Protein AF-A0A087L729-F1 (afdb_monomer)

Foldseek 3Di:
DFDAAQPLQQWTKDKDQQDCDPPDPDPDHPHQWGIKIWTAHPVRHTFKIKTWGQADCQVVVVVVVVVAWAWDDWDADPQGWTWTWTDDDQKIWIWTDGGNGGIIMIMIGGNVSVVSQCVPDDPVQVVDPVSVVVSVCCSRRPHD

pLDDT: mean 84.53, std 13.04, range [44.81, 96.69]

Sequence (144 aa):
MNIGFNNLLKGNIYQENPNTHKDVRKDIVFEELENVLVLFDQSKNLLALQLQFKGNTFGILGSGLAKKYSTIKSKETLIGSKYLEMYNEGVSIYLIKPSIFSDTFLLYIRSEDKKKILKHAPSDLLEDGGRFLDFIAEKVFSPQ

Secondary structure (DSSP, 8-state):
-EEEEETTTTEEEEEE---SSS----SS--TTEEEEEEEEETT--EEEEEEEESS--HHHHHHHHTTTSEEEEEEE-TTS-EEEEEEETTEEEEEEESSTTSPEEEEEEEHHHHHHHHTTS-TTGGG-HHHHHHHHHHHHHS--

Nearest PDB structures (foldseek):
  3v7b-assembly2_B  TM=6.169E-01  e=6.129E-02  Corynebacterium diphtheriae
  3v7b-assembly1_A  TM=6.343E-01  e=9.534E-02  Corynebacterium diphtheriae
  4fuw-assembly1_B  TM=3.106E-01  e=9.700E-01  Saccharomyces cerevisiae S288C
  2fjt-assembly1_B  TM=2.242E-01  e=1.781E+00  Yersinia pestis KIM10+

Solvent-accessible surface area (backbone atoms only — not comparable to full-atom values): 7961 Å² total; per-residue (Å²): 85,81,73,41,38,21,72,90,75,52,21,45,29,31,42,46,68,44,66,96,62,95,81,67,101,49,105,69,81,54,76,67,32,61,39,35,39,40,28,24,33,86,85,67,47,82,45,35,40,38,40,33,34,69,39,85,47,56,70,63,51,50,61,59,47,57,76,75,26,49,79,76,46,75,49,74,48,97,74,47,24,37,40,39,34,28,38,46,96,62,33,38,37,38,40,38,23,82,30,72,89,35,46,19,38,38,39,41,32,33,43,72,59,50,51,61,59,53,76,73,51,64,88,76,35,81,80,40,69,66,62,40,46,55,50,48,51,46,70,60,70,42,62,102

Mean predicted aligned error: 6.39 Å

Radius of gyration: 15.19 Å; Cα contacts (8 Å, |Δi|>4): 280; chains: 1; bounding box: 41×31×38 Å

Structure (mmCIF, N/CA/C/O backbone):
data_AF-A0A087L729-F1
#
_entry.id   AF-A0A087L729-F1
#
loop_
_atom_site.group_PDB
_atom_site.id
_atom_site.type_symbol
_atom_site.label_atom_id
_atom_site.label_alt_id
_atom_site.label_comp_id
_atom_site.label_asym_id
_atom_site.label_entity_id
_atom_site.label_seq_id
_atom_site.pdbx_PDB_ins_code
_atom_site.Cartn_x
_atom_site.Cartn_y
_atom_site.Cartn_z
_atom_site.occupancy
_atom_site.B_iso_or_equiv
_atom_site.auth_seq_id
_atom_site.auth_comp_id
_atom_site.auth_asym_id
_atom_site.auth_atom_id
_atom_site.pdbx_PDB_model_num
ATOM 1 N N . MET A 1 1 ? -16.100 -4.432 -6.609 1.00 86.94 1 MET A N 1
ATOM 2 C CA . MET A 1 1 ? -16.658 -5.665 -5.984 1.00 86.94 1 MET A CA 1
ATOM 3 C C . MET A 1 1 ? -16.135 -5.806 -4.558 1.00 86.94 1 MET A C 1
ATOM 5 O O . MET A 1 1 ? -14.946 -5.610 -4.368 1.00 86.94 1 MET A O 1
ATOM 9 N N . ASN A 1 2 ? -16.972 -6.116 -3.556 1.00 92.19 2 ASN A N 1
ATOM 10 C CA . ASN A 1 2 ? -16.464 -6.477 -2.218 1.00 92.19 2 ASN A CA 1
ATOM 11 C C . ASN A 1 2 ? -15.803 -7.861 -2.304 1.00 92.19 2 ASN A C 1
ATOM 13 O O . ASN A 1 2 ? -16.425 -8.789 -2.818 1.00 92.19 2 ASN A O 1
ATOM 17 N N . ILE A 1 3 ? -14.560 -7.972 -1.840 1.00 94.31 3 ILE A N 1
ATOM 18 C CA . ILE A 1 3 ? -13.761 -9.201 -1.911 1.00 94.31 3 ILE A CA 1
ATOM 19 C C . ILE A 1 3 ? -13.405 -9.780 -0.537 1.00 94.31 3 ILE A C 1
ATOM 21 O O . ILE A 1 3 ? -12.772 -10.829 -0.472 1.00 94.31 3 ILE A O 1
ATOM 25 N N . GLY A 1 4 ? -13.803 -9.132 0.561 1.00 95.25 4 GLY A N 1
ATOM 26 C CA . GLY A 1 4 ? -13.581 -9.662 1.902 1.00 95.25 4 GLY A CA 1
ATOM 27 C C . GLY A 1 4 ? -13.566 -8.614 3.006 1.00 95.25 4 GLY A C 1
ATOM 28 O O . GLY A 1 4 ? -13.869 -7.437 2.806 1.00 95.25 4 GLY A O 1
ATOM 29 N N . PHE A 1 5 ? -13.185 -9.063 4.198 1.00 95.44 5 PHE A N 1
ATOM 30 C CA . PHE A 1 5 ? -13.074 -8.235 5.391 1.00 95.44 5 PHE A CA 1
ATOM 31 C C . PHE A 1 5 ? -11.687 -8.397 6.016 1.00 95.44 5 PHE A C 1
ATOM 33 O O . PHE A 1 5 ? -11.163 -9.503 6.129 1.00 95.44 5 PHE A O 1
ATOM 40 N N . ASN A 1 6 ? -11.090 -7.282 6.427 1.00 95.12 6 ASN A N 1
ATOM 41 C CA . ASN A 1 6 ? -9.844 -7.248 7.171 1.00 95.12 6 ASN A CA 1
ATOM 42 C C . ASN A 1 6 ? -10.150 -7.230 8.674 1.00 95.12 6 ASN A C 1
ATOM 44 O O . ASN A 1 6 ? -10.576 -6.207 9.220 1.00 95.12 6 ASN A O 1
ATOM 48 N N . ASN A 1 7 ? -9.904 -8.347 9.359 1.00 92.81 7 ASN A N 1
ATOM 49 C CA . ASN A 1 7 ? -10.195 -8.486 10.787 1.00 92.81 7 ASN A CA 1
ATOM 50 C C . ASN A 1 7 ? -9.330 -7.604 11.693 1.00 92.81 7 ASN A C 1
ATOM 52 O O . ASN A 1 7 ? -9.796 -7.206 12.766 1.00 92.81 7 ASN A O 1
ATOM 56 N N . LEU A 1 8 ? -8.101 -7.298 11.278 1.00 92.19 8 LEU A N 1
ATOM 57 C CA . LEU A 1 8 ? -7.155 -6.489 12.044 1.00 92.19 8 LEU A CA 1
ATOM 58 C C . LEU A 1 8 ? -7.508 -4.998 11.992 1.00 92.19 8 LEU A C 1
ATOM 60 O O . LEU A 1 8 ? -7.472 -4.308 13.011 1.00 92.19 8 LEU A O 1
ATOM 64 N N . LEU A 1 9 ? -7.875 -4.509 10.810 1.00 93.56 9 LEU A N 1
ATOM 65 C CA . LEU A 1 9 ? -8.226 -3.109 10.570 1.00 93.56 9 LEU A CA 1
ATOM 66 C C . LEU A 1 9 ? -9.732 -2.839 10.667 1.00 93.56 9 LEU A C 1
ATOM 68 O O . LEU A 1 9 ? -10.144 -1.684 10.618 1.00 93.56 9 LEU A O 1
ATOM 72 N N . LYS A 1 10 ? -10.539 -3.891 10.857 1.00 94.62 10 LYS A N 1
ATOM 73 C CA . LYS A 1 10 ? -12.004 -3.844 10.968 1.00 94.62 10 LYS A CA 1
ATOM 74 C C . LYS A 1 10 ? -12.645 -3.134 9.772 1.00 94.62 10 LYS A C 1
ATOM 76 O O . LYS A 1 10 ? -13.451 -2.221 9.941 1.00 94.62 10 LYS A O 1
ATOM 81 N N . GLY A 1 11 ? -12.277 -3.555 8.563 1.00 95.12 11 GLY A N 1
ATOM 82 C CA . GLY A 1 11 ? -12.697 -2.888 7.332 1.00 95.12 11 GLY A CA 1
ATOM 83 C C . GLY A 1 11 ? -13.061 -3.832 6.194 1.00 95.12 11 GLY A C 1
ATOM 84 O O . GLY A 1 11 ? -12.564 -4.949 6.118 1.00 95.12 11 GLY A O 1
ATOM 85 N N . ASN A 1 12 ? -13.926 -3.367 5.297 1.00 96.69 12 ASN A N 1
ATOM 86 C CA . ASN A 1 12 ? -14.297 -4.083 4.080 1.00 96.69 12 ASN A CA 1
ATOM 87 C C . ASN A 1 12 ? -13.291 -3.790 2.967 1.00 96.69 12 ASN A C 1
ATOM 89 O O . ASN A 1 12 ? -12.925 -2.630 2.752 1.00 96.69 12 ASN A O 1
ATOM 93 N N . ILE A 1 13 ? -12.894 -4.837 2.250 1.00 96.19 13 ILE A N 1
ATOM 94 C CA . ILE A 1 13 ? -11.970 -4.775 1.124 1.00 96.19 13 ILE A CA 1
ATOM 95 C C . ILE A 1 13 ? -12.779 -4.819 -0.170 1.00 96.19 13 ILE A C 1
ATOM 97 O O . ILE A 1 13 ? -13.620 -5.695 -0.374 1.00 96.19 13 ILE A O 1
ATOM 101 N N . TYR A 1 14 ? -12.497 -3.886 -1.068 1.00 93.62 14 TY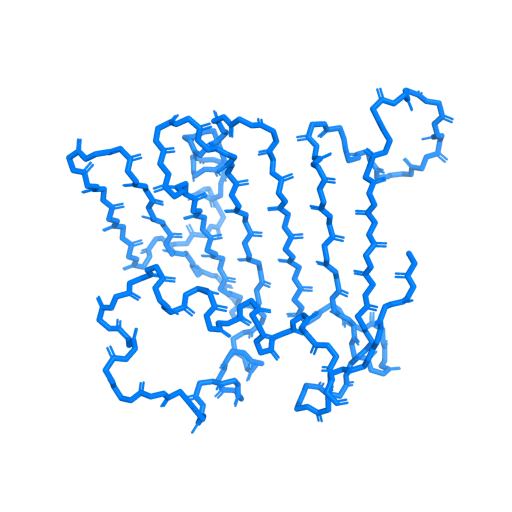R A N 1
ATOM 102 C CA . TYR A 1 14 ? -13.102 -3.804 -2.386 1.00 93.62 14 TYR A CA 1
ATOM 103 C C . TYR A 1 14 ? -12.026 -3.878 -3.455 1.00 93.62 14 TYR A C 1
ATOM 105 O O . TYR A 1 14 ? -10.962 -3.284 -3.304 1.00 93.62 14 TYR A O 1
ATOM 113 N N . GLN A 1 15 ? -12.336 -4.568 -4.544 1.00 91.94 15 GLN A N 1
ATOM 114 C CA . GLN A 1 15 ? -11.528 -4.603 -5.748 1.00 91.94 15 GLN A CA 1
ATOM 115 C C . GLN A 1 15 ? -12.313 -4.028 -6.918 1.00 91.94 15 GLN A C 1
ATOM 117 O O . GLN A 1 15 ? -13.440 -4.450 -7.186 1.00 91.94 15 GLN A O 1
ATOM 122 N N . GLU A 1 16 ? -11.701 -3.097 -7.630 1.00 86.62 16 GLU A N 1
ATOM 123 C CA . GLU A 1 16 ? -12.180 -2.600 -8.910 1.00 86.62 16 GLU A CA 1
ATOM 124 C C . GLU A 1 16 ? -11.121 -2.915 -9.967 1.00 86.62 16 GLU A C 1
ATOM 126 O O . GLU A 1 16 ? -9.938 -2.653 -9.763 1.00 86.62 16 GLU A O 1
ATOM 131 N N . ASN A 1 17 ? -11.557 -3.473 -11.095 1.00 79.56 17 ASN A N 1
ATOM 132 C CA . ASN A 1 17 ? -10.725 -3.659 -12.279 1.00 79.56 17 ASN A CA 1
ATOM 133 C C . ASN A 1 17 ? -11.148 -2.578 -13.275 1.00 79.56 17 ASN A C 1
ATOM 135 O O . ASN A 1 17 ? -12.228 -2.696 -13.867 1.00 79.56 17 ASN A O 1
ATOM 139 N N . PRO A 1 18 ? -10.385 -1.484 -13.412 1.00 70.62 18 PRO A N 1
ATOM 140 C CA . PRO A 1 18 ? -10.776 -0.380 -14.269 1.00 70.62 18 PRO A CA 1
ATOM 141 C C . PRO A 1 18 ? -10.862 -0.848 -15.720 1.00 70.62 18 PRO A C 1
ATOM 143 O O . PRO A 1 18 ? -9.879 -1.286 -16.316 1.00 70.62 18 PRO A O 1
ATOM 146 N N . ASN A 1 19 ? -12.063 -0.792 -16.296 1.00 57.09 19 ASN A N 1
ATOM 147 C CA . ASN A 1 19 ? -12.241 -1.111 -17.706 1.00 57.09 19 ASN A CA 1
ATOM 148 C C . ASN A 1 19 ? -11.494 -0.077 -18.552 1.00 57.09 19 ASN A C 1
ATOM 150 O O . ASN A 1 19 ? -11.673 1.126 -18.389 1.00 57.09 19 ASN A O 1
ATOM 154 N N . THR A 1 20 ? -10.728 -0.552 -19.532 1.00 54.78 20 THR A N 1
ATOM 155 C CA . THR A 1 20 ? -10.004 0.266 -20.522 1.00 54.78 20 THR A CA 1
ATOM 156 C C . THR A 1 20 ? -10.924 1.003 -21.504 1.00 54.78 20 THR A C 1
ATOM 158 O O . THR A 1 20 ? -10.451 1.579 -22.481 1.00 54.78 20 THR A O 1
ATOM 161 N N . HIS A 1 21 ? -12.242 0.932 -21.312 1.00 48.19 21 HIS A N 1
ATOM 162 C CA . HIS A 1 21 ? -13.239 1.409 -22.260 1.00 48.19 21 HIS A CA 1
ATOM 163 C C . HIS A 1 21 ? -1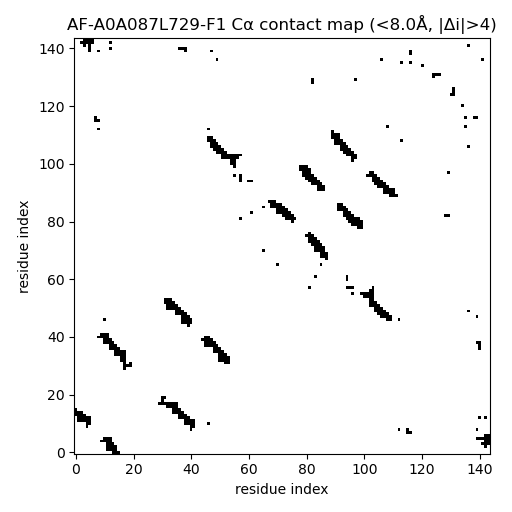3.947 2.637 -21.684 1.00 48.19 21 HIS A C 1
ATOM 165 O O . HIS A 1 21 ? -14.623 2.562 -20.660 1.00 48.19 21 HIS A O 1
ATOM 171 N N . LYS A 1 22 ? -13.744 3.752 -22.394 1.00 47.59 22 LYS A N 1
ATOM 172 C CA . LYS A 1 22 ? -14.119 5.162 -22.172 1.00 47.59 22 LYS A CA 1
ATOM 173 C C . LYS A 1 22 ? -15.590 5.482 -21.845 1.00 47.59 22 LYS A C 1
ATOM 175 O O . LYS A 1 22 ? -15.977 6.639 -21.953 1.00 47.59 22 LYS A O 1
ATOM 180 N N . ASP A 1 23 ? -16.420 4.518 -21.463 1.00 44.81 23 ASP A N 1
ATOM 181 C CA . ASP A 1 23 ? -17.875 4.708 -21.442 1.00 44.81 23 ASP A CA 1
ATOM 182 C C . ASP A 1 23 ? -18.516 4.433 -20.084 1.00 44.81 23 ASP A C 1
ATOM 184 O O . ASP A 1 23 ? -19.516 3.731 -19.946 1.00 44.81 23 ASP A O 1
ATOM 188 N N . VAL A 1 24 ? -17.927 5.006 -19.037 1.00 48.34 24 VAL A N 1
ATOM 189 C CA . VAL A 1 24 ? -18.600 5.088 -17.746 1.00 48.34 24 VAL A CA 1
ATOM 190 C C . VAL A 1 24 ? -18.474 6.516 -17.245 1.00 48.34 24 VAL A C 1
ATOM 192 O O . VAL A 1 24 ? -17.428 6.913 -16.739 1.00 48.34 24 VAL A O 1
ATOM 195 N N . ARG A 1 25 ? -19.555 7.297 -17.374 1.00 45.56 25 ARG A N 1
ATOM 196 C CA . ARG A 1 25 ? -19.739 8.515 -16.573 1.00 45.56 25 ARG A CA 1
ATOM 197 C C . ARG A 1 25 ? -19.714 8.110 -15.103 1.00 45.56 25 ARG A C 1
ATOM 199 O O . ARG A 1 25 ? -20.726 7.707 -14.537 1.00 45.56 25 ARG A O 1
ATOM 206 N N . LYS A 1 26 ? -18.535 8.166 -14.512 1.00 47.78 26 LYS A N 1
ATOM 207 C CA . LYS A 1 26 ? -18.297 8.135 -13.079 1.00 47.78 26 LYS A CA 1
ATOM 208 C C . LYS A 1 26 ? -17.359 9.293 -12.823 1.00 47.78 26 LYS A C 1
ATOM 210 O O . LYS A 1 26 ? -16.401 9.482 -13.564 1.00 47.78 26 LYS A O 1
ATOM 215 N N . ASP A 1 27 ? -17.626 10.044 -11.770 1.00 46.91 27 ASP A N 1
ATOM 216 C CA . ASP A 1 27 ? -16.879 11.249 -11.393 1.00 46.91 27 ASP A CA 1
ATOM 217 C C . ASP A 1 27 ? -15.394 10.967 -11.057 1.00 46.91 27 ASP A C 1
ATOM 219 O O . ASP A 1 27 ? -14.642 11.866 -10.693 1.00 46.91 27 ASP A O 1
ATOM 223 N N . ILE A 1 28 ? -14.962 9.706 -11.186 1.00 48.34 28 ILE A N 1
ATOM 224 C CA . ILE A 1 28 ? -13.608 9.211 -10.985 1.00 48.34 28 ILE A CA 1
ATOM 225 C C . ILE A 1 28 ? -13.255 8.293 -12.164 1.00 48.34 28 ILE A C 1
ATOM 227 O O . ILE A 1 28 ? -13.809 7.201 -12.310 1.00 48.34 28 ILE A O 1
ATOM 231 N N . VAL A 1 29 ? -12.324 8.752 -13.000 1.00 54.12 29 VAL A N 1
ATOM 232 C CA . VAL A 1 29 ? -11.793 8.022 -14.154 1.00 54.12 29 VAL A CA 1
ATOM 233 C C . VAL A 1 29 ? -10.500 7.327 -13.732 1.00 54.12 29 VAL A C 1
ATOM 235 O O . VAL A 1 29 ? -9.507 7.980 -13.424 1.00 54.12 29 VAL A O 1
ATOM 238 N N . PHE A 1 30 ? -10.516 5.996 -13.703 1.00 60.09 30 PHE A N 1
ATOM 239 C CA . PHE A 1 30 ? -9.354 5.153 -13.405 1.00 60.09 30 PHE A CA 1
ATOM 240 C C . PHE A 1 30 ? -8.688 4.668 -14.706 1.00 60.09 30 PHE A C 1
ATOM 242 O O . PHE A 1 30 ? -8.470 3.474 -14.902 1.00 60.09 30 PHE A O 1
ATOM 249 N N . GLU A 1 31 ? -8.428 5.584 -15.638 1.00 61.53 31 GLU A N 1
ATOM 250 C CA . GLU A 1 31 ? -7.691 5.263 -16.866 1.00 61.53 31 GLU A CA 1
ATOM 251 C C . GLU A 1 31 ? -6.257 4.813 -16.523 1.00 61.53 31 GLU A C 1
ATOM 253 O O . GLU A 1 31 ? -5.671 5.263 -15.541 1.00 61.53 31 GLU A O 1
ATOM 258 N N . GLU A 1 32 ? -5.709 3.884 -17.313 1.00 69.62 32 GLU A N 1
ATOM 259 C CA . GLU A 1 32 ? -4.342 3.336 -17.166 1.00 69.62 32 GLU A CA 1
ATOM 260 C C . GLU A 1 32 ? -4.057 2.513 -15.895 1.00 69.62 32 GLU A C 1
ATOM 262 O O . GLU A 1 32 ? -2.909 2.146 -15.630 1.00 69.62 32 GLU A O 1
ATOM 267 N N . LEU A 1 33 ? -5.091 2.147 -15.140 1.00 83.50 33 LEU A N 1
ATOM 268 C CA . LEU A 1 33 ? -4.981 1.253 -13.990 1.00 83.50 33 LEU A CA 1
ATOM 269 C C . LEU A 1 33 ? -5.384 -0.184 -14.361 1.00 83.50 33 LEU A C 1
ATOM 271 O O . LEU A 1 33 ? -6.348 -0.402 -15.092 1.00 83.50 33 LEU A O 1
ATOM 275 N N . GLU A 1 34 ? -4.645 -1.173 -13.860 1.00 85.31 34 GLU A N 1
ATOM 276 C CA . GLU A 1 34 ? -4.977 -2.601 -14.006 1.00 85.31 34 GLU A CA 1
ATOM 277 C C . GLU A 1 34 ? -5.876 -3.096 -12.882 1.00 85.31 34 GLU A C 1
ATOM 279 O O . GLU A 1 34 ? -6.800 -3.875 -13.104 1.00 85.31 34 GLU A O 1
ATOM 284 N N . ASN A 1 35 ? -5.588 -2.638 -11.667 1.00 87.50 35 ASN A N 1
ATOM 285 C CA . ASN A 1 35 ? -6.210 -3.132 -10.456 1.00 87.50 35 ASN A CA 1
ATOM 286 C C . ASN A 1 35 ? -6.235 -2.031 -9.396 1.00 87.50 35 ASN A C 1
ATOM 288 O O . ASN A 1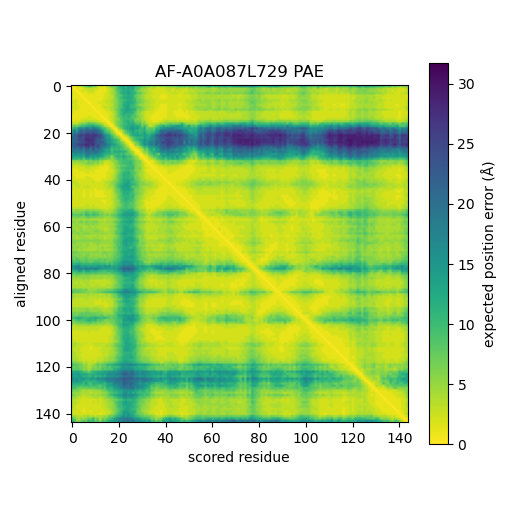 35 ? -5.261 -1.292 -9.213 1.00 87.50 35 ASN A O 1
ATOM 292 N N . VAL A 1 36 ? -7.353 -1.942 -8.688 1.00 90.50 36 VAL A N 1
ATOM 293 C CA . VAL A 1 36 ? -7.570 -1.002 -7.593 1.00 90.50 36 VAL A CA 1
ATOM 294 C C . VAL A 1 36 ? -8.117 -1.777 -6.408 1.00 90.50 36 VAL A C 1
ATOM 296 O O . VAL A 1 36 ? -9.186 -2.376 -6.496 1.00 90.50 36 VAL A O 1
ATOM 299 N N . LEU A 1 37 ? -7.405 -1.739 -5.285 1.00 93.69 37 LEU A N 1
ATOM 300 C CA . LEU A 1 37 ? -7.856 -2.319 -4.022 1.00 93.69 37 LEU A CA 1
ATOM 301 C C . LEU A 1 37 ? -8.101 -1.207 -3.014 1.00 93.69 37 LEU A C 1
ATOM 303 O O . LEU A 1 37 ? -7.251 -0.344 -2.817 1.00 93.69 37 LEU A O 1
ATOM 307 N N . VAL A 1 38 ? -9.254 -1.230 -2.357 1.00 95.12 38 VAL A N 1
ATOM 308 C CA . VAL A 1 38 ? -9.665 -0.188 -1.414 1.00 95.12 38 VAL A CA 1
ATOM 309 C C . VAL A 1 38 ? -10.132 -0.827 -0.119 1.00 95.12 38 VAL A C 1
ATOM 311 O O . VAL A 1 38 ? -10.940 -1.751 -0.138 1.00 95.12 38 VAL A O 1
ATOM 314 N N . LEU A 1 39 ? -9.648 -0.319 1.011 1.00 96.31 39 LEU A N 1
ATOM 315 C CA . LEU A 1 39 ? -10.075 -0.734 2.341 1.00 96.31 39 LEU A CA 1
ATOM 316 C C . LEU A 1 39 ? -10.799 0.428 3.023 1.00 96.31 39 LEU A C 1
ATOM 318 O O . LEU A 1 39 ? -10.204 1.486 3.247 1.00 96.31 39 LEU A O 1
ATOM 322 N N . PHE A 1 40 ? -12.055 0.205 3.404 1.00 96.38 40 PHE A N 1
ATOM 323 C CA . PHE A 1 40 ? -12.849 1.146 4.196 1.00 96.38 40 PHE A CA 1
ATOM 324 C C . PHE A 1 40 ? -13.164 0.569 5.572 1.00 96.38 40 PHE A C 1
ATOM 326 O O . PHE A 1 40 ? -13.483 -0.615 5.672 1.00 96.38 40 PHE A O 1
ATOM 333 N N . ASP A 1 41 ? -13.144 1.392 6.619 1.00 94.62 41 ASP A N 1
ATOM 334 C CA . ASP A 1 41 ? -13.660 0.979 7.927 1.00 94.62 41 ASP A CA 1
ATOM 335 C C . ASP A 1 41 ? -15.191 0.803 7.911 1.00 94.62 41 ASP A C 1
ATOM 337 O O . ASP A 1 41 ? -15.884 1.063 6.922 1.00 94.62 41 ASP A O 1
ATOM 341 N N . GLN A 1 42 ? -15.743 0.366 9.042 1.00 91.44 42 GLN A N 1
ATOM 342 C CA . GLN A 1 42 ? -17.191 0.222 9.231 1.00 91.44 42 GLN A CA 1
ATOM 343 C C . GLN A 1 42 ? -17.966 1.547 9.101 1.00 91.44 42 GLN A C 1
ATOM 345 O O . GLN A 1 42 ? -19.156 1.527 8.795 1.00 91.44 42 GLN A O 1
ATOM 350 N N . SER A 1 43 ? -17.296 2.687 9.289 1.00 94.31 43 SER A N 1
ATOM 351 C CA . SER A 1 43 ? -17.860 4.034 9.128 1.00 94.31 43 SER A CA 1
ATOM 352 C C . SER A 1 43 ? -17.671 4.595 7.711 1.00 94.31 43 SER A C 1
ATOM 354 O O . SER A 1 43 ? -18.026 5.743 7.459 1.00 94.31 43 SER A O 1
ATOM 356 N N . LYS A 1 44 ? -17.164 3.782 6.771 1.00 91.94 44 LYS A N 1
ATOM 357 C CA . LYS A 1 44 ? -16.864 4.136 5.374 1.00 91.94 44 LYS A CA 1
ATOM 358 C C . LYS A 1 44 ? -15.717 5.140 5.194 1.00 91.94 44 LYS A C 1
ATOM 360 O O . LYS A 1 44 ? -15.604 5.743 4.128 1.00 91.94 44 LYS A O 1
ATOM 365 N N . ASN A 1 45 ? -14.834 5.296 6.178 1.00 94.31 45 ASN A N 1
ATOM 366 C CA . ASN A 1 45 ? -13.614 6.085 6.008 1.00 94.31 45 ASN A CA 1
ATOM 367 C C . ASN A 1 45 ? -12.537 5.267 5.296 1.00 94.31 45 ASN A C 1
ATOM 369 O O . ASN A 1 45 ? -12.358 4.080 5.577 1.00 94.31 45 ASN A O 1
ATOM 373 N N . LEU A 1 46 ? -11.793 5.909 4.391 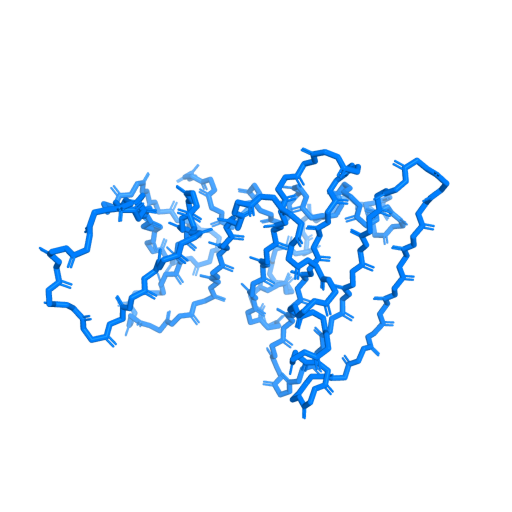1.00 94.81 46 LEU A N 1
ATOM 374 C CA . LEU A 1 46 ? -10.693 5.272 3.669 1.00 94.81 46 LEU A CA 1
ATOM 375 C C . LEU A 1 46 ? -9.526 4.972 4.619 1.00 94.81 46 LEU A C 1
ATOM 377 O O . LEU A 1 46 ? -8.948 5.887 5.209 1.00 94.81 46 LEU A O 1
ATOM 381 N N . LEU A 1 47 ? -9.149 3.699 4.713 1.00 96.06 47 LEU A N 1
ATOM 382 C CA . LEU A 1 47 ? -8.022 3.230 5.522 1.00 96.06 47 LEU A CA 1
ATOM 383 C C . LEU A 1 47 ? -6.761 3.040 4.682 1.00 96.06 47 LEU A C 1
ATOM 385 O O . LEU A 1 47 ? -5.673 3.488 5.057 1.00 96.06 47 LEU A O 1
ATOM 389 N N . ALA A 1 48 ? -6.923 2.368 3.544 1.00 96.50 48 ALA A N 1
ATOM 390 C CA . ALA A 1 48 ? -5.843 2.044 2.631 1.00 96.50 48 ALA A CA 1
ATOM 391 C C . ALA A 1 48 ? -6.345 1.945 1.187 1.00 96.50 48 ALA A C 1
ATOM 393 O O . ALA A 1 48 ? -7.504 1.606 0.941 1.00 96.50 48 ALA A O 1
ATOM 394 N N . LEU A 1 49 ? -5.455 2.228 0.241 1.00 95.19 49 LEU A N 1
ATOM 395 C CA . LEU A 1 49 ? -5.707 2.145 -1.195 1.00 95.19 49 LEU A CA 1
ATOM 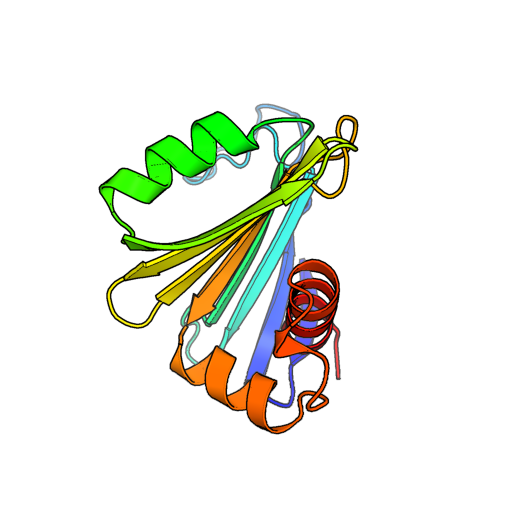396 C C . LEU A 1 49 ? -4.453 1.611 -1.881 1.00 95.19 49 LEU A C 1
ATOM 398 O O . LEU A 1 49 ? -3.371 2.144 -1.654 1.00 95.19 49 LEU A O 1
ATOM 402 N N . GLN A 1 50 ? -4.601 0.612 -2.741 1.00 93.62 50 GLN A N 1
ATOM 403 C CA . GLN A 1 50 ? -3.554 0.179 -3.656 1.00 93.62 50 GLN A CA 1
ATOM 404 C C . GLN A 1 50 ? -4.000 0.406 -5.095 1.00 93.62 50 GLN A C 1
ATOM 406 O O . GLN A 1 50 ? -5.101 0.018 -5.481 1.00 93.62 50 GLN A O 1
ATOM 411 N N . LEU A 1 51 ? -3.123 1.017 -5.882 1.00 92.38 51 LEU A N 1
ATOM 412 C CA . LEU A 1 51 ? -3.290 1.256 -7.308 1.0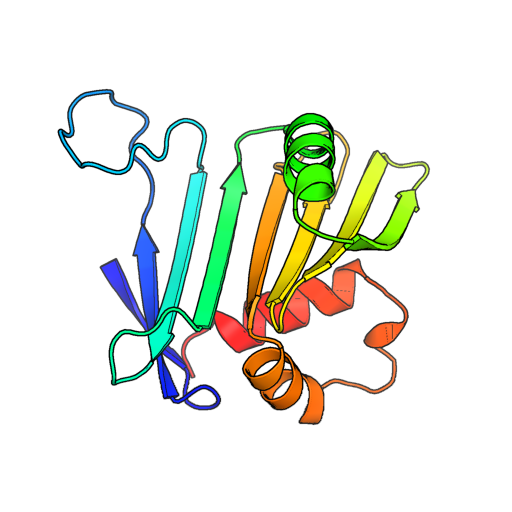0 92.38 51 LEU A CA 1
ATOM 413 C C . LEU A 1 51 ? -2.172 0.541 -8.064 1.00 92.38 51 LEU A C 1
ATOM 415 O O . LEU A 1 51 ? -1.001 0.705 -7.718 1.00 92.38 51 LEU A O 1
ATOM 419 N N . GLN A 1 52 ? -2.527 -0.210 -9.101 1.00 91.50 52 GLN A N 1
ATOM 420 C CA . GLN A 1 52 ? -1.587 -0.787 -10.059 1.00 91.50 52 GLN A CA 1
ATOM 421 C C . GLN A 1 52 ? -1.726 -0.058 -11.393 1.00 91.50 52 GLN A C 1
ATOM 423 O O . GLN A 1 52 ? -2.772 -0.140 -12.033 1.00 91.50 52 GLN A O 1
ATOM 428 N N . PHE A 1 53 ? -0.681 0.653 -11.802 1.00 88.69 53 PHE A N 1
ATOM 429 C CA . PHE A 1 53 ? -0.615 1.400 -13.055 1.00 88.69 53 PHE A CA 1
ATOM 430 C C . PHE A 1 53 ? 0.076 0.573 -14.132 1.00 88.69 53 PHE A C 1
ATOM 432 O O . PHE A 1 53 ? 1.151 0.025 -13.881 1.00 88.69 53 PHE A O 1
ATOM 439 N N . LYS A 1 54 ? -0.493 0.571 -15.341 1.00 85.50 54 LYS A N 1
ATOM 440 C CA . LYS A 1 54 ? 0.102 -0.088 -16.507 1.00 85.50 54 LYS A CA 1
ATOM 441 C C . LYS A 1 54 ? 1.458 0.524 -16.840 1.00 85.50 54 LYS A C 1
ATOM 443 O O . LYS A 1 54 ? 1.562 1.707 -17.162 1.00 85.50 54 LYS A O 1
ATOM 448 N N . GLY A 1 55 ? 2.500 -0.297 -16.809 1.00 84.25 55 GLY A N 1
ATOM 449 C CA . GLY A 1 55 ? 3.853 0.096 -17.178 1.00 84.25 55 GLY A CA 1
ATOM 450 C C . GLY A 1 55 ? 4.523 1.081 -16.210 1.00 84.25 55 GLY A C 1
ATOM 451 O O . GLY A 1 55 ? 4.346 1.056 -14.990 1.00 84.25 55 GLY A O 1
ATOM 452 N N . ASN A 1 56 ? 5.393 1.933 -16.760 1.00 85.00 56 ASN A N 1
ATOM 453 C CA . ASN A 1 56 ? 6.315 2.750 -15.974 1.00 85.00 56 ASN A CA 1
ATOM 454 C C . ASN A 1 56 ? 5.818 4.184 -15.753 1.00 85.00 56 ASN A C 1
ATOM 456 O O . ASN A 1 56 ? 6.209 5.098 -16.480 1.00 85.00 56 ASN A O 1
ATOM 460 N N . THR A 1 57 ? 5.048 4.395 -14.691 1.00 87.69 57 THR A N 1
ATOM 461 C CA . THR A 1 57 ? 4.570 5.723 -14.269 1.00 87.69 57 THR A CA 1
ATOM 462 C C . THR A 1 57 ? 5.304 6.262 -13.036 1.00 87.69 57 THR A C 1
ATOM 464 O O . THR A 1 57 ? 5.036 7.380 -12.595 1.00 87.69 57 THR A O 1
ATOM 467 N N . PHE A 1 58 ? 6.286 5.521 -12.504 1.00 89.81 58 PHE A N 1
ATOM 468 C CA . PHE A 1 58 ? 6.985 5.832 -11.251 1.00 89.81 58 PHE A CA 1
ATOM 469 C C . PHE A 1 58 ? 7.538 7.264 -11.183 1.00 89.81 58 PHE A C 1
ATOM 471 O O . PHE A 1 58 ? 7.323 7.965 -10.201 1.00 89.81 58 PHE A O 1
ATOM 478 N N . GLY A 1 59 ? 8.245 7.729 -12.217 1.00 86.69 59 GLY A N 1
ATOM 479 C CA . GLY A 1 59 ? 8.839 9.075 -12.206 1.00 86.69 59 GLY A CA 1
ATOM 480 C C . GLY A 1 59 ? 7.787 10.192 -12.176 1.00 86.69 59 GLY A C 1
ATOM 481 O O . GLY A 1 59 ? 7.907 11.158 -11.419 1.00 86.69 59 GLY A O 1
ATOM 482 N N . ILE A 1 60 ? 6.721 10.028 -12.963 1.00 88.25 60 ILE A N 1
ATOM 483 C CA . ILE A 1 60 ? 5.613 10.987 -13.045 1.00 88.25 60 ILE A CA 1
ATOM 484 C C . ILE A 1 60 ? 4.859 11.026 -11.711 1.00 88.25 60 ILE A C 1
ATOM 486 O O . ILE A 1 60 ? 4.682 12.099 -11.137 1.00 88.25 60 ILE A O 1
ATOM 490 N N . LEU A 1 61 ? 4.488 9.864 -11.165 1.00 90.12 61 LEU A N 1
ATOM 491 C CA . LEU A 1 61 ? 3.809 9.775 -9.871 1.00 90.12 61 LEU A CA 1
ATOM 492 C C . LEU A 1 61 ? 4.680 10.309 -8.732 1.00 90.12 61 LEU A C 1
ATOM 494 O O . LEU A 1 61 ? 4.204 11.104 -7.926 1.00 90.12 61 LEU A O 1
ATOM 498 N N . GLY A 1 62 ? 5.959 9.931 -8.688 1.00 89.25 62 GLY A N 1
ATOM 499 C CA . GLY A 1 62 ? 6.892 10.376 -7.654 1.00 89.25 62 GLY A CA 1
ATOM 500 C C . GLY A 1 62 ? 7.034 11.898 -7.623 1.00 89.25 62 GLY A C 1
ATOM 501 O O . GLY A 1 62 ? 6.885 12.509 -6.568 1.00 89.25 62 GLY A O 1
ATOM 502 N N . SER A 1 63 ? 7.237 12.529 -8.784 1.00 89.75 63 SER A N 1
ATOM 503 C CA . SER A 1 63 ? 7.328 13.995 -8.885 1.00 89.75 63 SER A CA 1
ATOM 504 C C . SER A 1 63 ? 6.019 14.711 -8.532 1.00 89.75 63 SER A C 1
ATOM 506 O O . SER A 1 63 ? 6.045 15.761 -7.889 1.00 89.75 63 SER A O 1
ATOM 508 N N . GLY A 1 64 ? 4.867 14.147 -8.909 1.00 89.69 64 GLY A N 1
ATOM 509 C CA . GLY A 1 64 ? 3.557 14.680 -8.540 1.00 89.69 64 GLY A CA 1
ATOM 510 C C . GLY A 1 64 ? 3.305 14.612 -7.033 1.00 89.69 64 GLY A C 1
ATOM 511 O O . GLY A 1 64 ? 2.909 15.606 -6.425 1.00 89.69 64 GLY A O 1
ATOM 512 N N . LEU A 1 65 ? 3.588 13.461 -6.420 1.00 91.38 65 LEU A N 1
ATOM 513 C CA . LEU A 1 65 ? 3.405 13.226 -4.988 1.00 91.38 65 LEU A CA 1
ATOM 514 C C . LEU A 1 65 ? 4.365 14.063 -4.142 1.00 91.38 65 LEU A C 1
ATOM 516 O O . LEU A 1 65 ? 3.942 14.601 -3.122 1.00 91.38 65 LEU A O 1
ATOM 520 N N . ALA A 1 66 ? 5.603 14.273 -4.594 1.00 90.81 66 ALA A N 1
ATOM 521 C CA . ALA A 1 66 ? 6.586 15.105 -3.898 1.00 90.81 66 ALA A CA 1
ATOM 522 C C . ALA A 1 66 ? 6.139 16.569 -3.697 1.00 90.81 66 ALA A C 1
ATOM 524 O O . ALA A 1 66 ? 6.686 17.267 -2.849 1.00 90.81 66 ALA A O 1
ATOM 525 N N . LYS A 1 67 ? 5.119 17.045 -4.429 1.00 91.19 67 LYS A N 1
ATOM 526 C CA . LYS A 1 67 ? 4.517 18.374 -4.208 1.00 91.19 67 LYS A CA 1
ATOM 527 C C . LYS A 1 67 ? 3.700 18.461 -2.917 1.00 91.19 67 LYS A C 1
ATOM 529 O O . LYS A 1 67 ? 3.509 19.555 -2.398 1.00 91.19 67 LYS A O 1
ATOM 534 N N . LYS A 1 68 ? 3.167 17.332 -2.440 1.00 91.94 68 LYS A N 1
ATOM 535 C CA . LYS A 1 68 ? 2.273 17.256 -1.272 1.00 91.94 68 LYS A CA 1
ATOM 536 C C . LYS A 1 68 ? 2.840 16.395 -0.146 1.00 91.94 68 LYS A C 1
ATOM 538 O O . LYS A 1 68 ? 2.437 16.576 0.998 1.00 91.94 68 LYS A O 1
ATOM 543 N N . TYR A 1 69 ? 3.730 15.458 -0.447 1.00 93.50 69 TYR A N 1
ATOM 544 C CA . TYR A 1 69 ? 4.267 14.509 0.516 1.00 93.50 69 TYR A CA 1
ATOM 545 C C . TYR A 1 69 ? 5.783 14.633 0.629 1.00 93.50 69 TYR A C 1
ATOM 547 O O . TYR A 1 69 ? 6.493 14.722 -0.371 1.00 93.50 69 TYR A O 1
ATOM 555 N N . SER A 1 70 ? 6.279 14.587 1.862 1.00 94.44 70 SER A N 1
ATOM 556 C CA . SER A 1 70 ? 7.709 14.601 2.154 1.00 94.44 70 SER A CA 1
ATOM 557 C C . SER A 1 70 ? 8.295 13.214 1.927 1.00 94.44 70 SER A C 1
ATOM 559 O O . SER A 1 70 ? 7.750 12.224 2.411 1.00 94.44 70 SER A O 1
ATOM 561 N N . THR A 1 71 ? 9.417 13.129 1.214 1.00 92.81 71 THR A N 1
ATOM 562 C CA . THR A 1 71 ? 10.128 11.858 1.016 1.00 92.81 71 THR A CA 1
ATOM 563 C C . THR A 1 71 ? 10.801 11.414 2.311 1.00 92.81 71 THR A C 1
ATOM 565 O O . THR A 1 71 ? 11.529 12.185 2.929 1.00 92.81 71 THR A O 1
ATOM 568 N N . ILE A 1 72 ? 10.570 10.161 2.699 1.00 90.50 72 ILE A N 1
ATOM 569 C CA . ILE A 1 72 ? 11.145 9.526 3.890 1.00 90.50 72 ILE A CA 1
ATOM 570 C C . ILE A 1 72 ? 12.281 8.581 3.506 1.00 90.50 72 ILE A C 1
ATOM 572 O O . ILE A 1 72 ? 13.334 8.580 4.139 1.00 90.50 72 ILE A O 1
ATOM 576 N N . LYS A 1 73 ? 12.080 7.775 2.461 1.00 88.25 73 LYS A N 1
ATOM 577 C CA . LYS A 1 73 ? 13.057 6.786 2.000 1.00 88.25 73 LYS A CA 1
ATOM 578 C C . LYS A 1 73 ? 12.952 6.636 0.490 1.00 88.25 73 LYS A C 1
ATOM 580 O O . LYS A 1 73 ? 11.856 6.625 -0.058 1.00 88.25 73 LYS A O 1
ATOM 585 N N . SER A 1 74 ? 14.089 6.498 -0.178 1.00 89.12 74 SER A N 1
ATOM 586 C CA . SER A 1 74 ? 14.166 6.224 -1.612 1.00 89.12 74 SER A CA 1
ATOM 587 C C . SER A 1 74 ? 15.231 5.163 -1.857 1.00 89.12 74 SER A C 1
ATOM 589 O O . SER A 1 74 ? 16.271 5.165 -1.196 1.00 89.12 74 SER A O 1
ATOM 591 N N . LYS A 1 75 ? 14.959 4.226 -2.765 1.00 86.38 75 LYS A N 1
ATOM 592 C CA . LYS A 1 75 ? 15.903 3.178 -3.165 1.00 86.38 75 LYS A CA 1
ATOM 593 C C . LYS A 1 75 ? 15.728 2.880 -4.648 1.00 86.38 75 LYS A C 1
ATOM 595 O O . LYS A 1 75 ? 14.612 2.697 -5.123 1.00 86.38 75 LYS A O 1
ATOM 600 N N . GLU A 1 76 ? 16.844 2.769 -5.352 1.00 86.06 76 GLU A N 1
ATOM 601 C CA . GLU A 1 76 ? 16.905 2.307 -6.736 1.00 86.06 76 GLU A CA 1
ATOM 602 C C . GLU A 1 76 ? 17.997 1.242 -6.840 1.00 86.06 76 GLU A C 1
ATOM 604 O O . GLU A 1 76 ? 19.084 1.411 -6.286 1.00 86.06 76 GLU A O 1
ATOM 609 N N . THR A 1 77 ? 17.695 0.113 -7.481 1.00 80.00 77 THR A N 1
ATOM 610 C CA . THR A 1 77 ? 18.671 -0.962 -7.705 1.00 80.00 77 THR A CA 1
ATOM 611 C C . THR A 1 77 ? 19.206 -0.930 -9.133 1.00 80.00 77 THR A C 1
ATOM 613 O O . THR A 1 77 ? 18.568 -0.403 -10.043 1.00 80.00 77 THR A O 1
ATOM 616 N N . LEU A 1 78 ? 20.361 -1.568 -9.345 1.00 67.62 78 LEU A N 1
ATOM 617 C CA . LEU A 1 78 ? 20.986 -1.724 -10.667 1.00 67.62 78 LEU A CA 1
ATOM 618 C C . LEU A 1 78 ? 20.089 -2.438 -11.691 1.00 67.62 78 LEU A C 1
ATOM 620 O O . LEU A 1 78 ? 20.178 -2.152 -12.879 1.00 67.62 78 LEU A O 1
ATOM 624 N N . ILE A 1 79 ? 19.202 -3.331 -11.243 1.00 73.19 79 ILE A N 1
ATOM 625 C CA . ILE A 1 79 ? 18.252 -4.060 -12.102 1.00 73.19 79 ILE A CA 1
ATOM 626 C C . ILE A 1 79 ? 16.944 -3.281 -12.348 1.00 73.19 79 ILE A C 1
ATOM 628 O O . ILE A 1 79 ? 15.971 -3.821 -12.875 1.00 73.19 79 ILE A O 1
ATOM 632 N N . GLY A 1 80 ? 16.917 -1.995 -11.980 1.00 76.19 80 GLY A N 1
ATOM 633 C CA . GLY A 1 80 ? 15.838 -1.068 -12.310 1.00 76.19 80 GLY A CA 1
ATOM 634 C C . GLY A 1 80 ? 14.628 -1.128 -11.380 1.00 76.19 80 GLY A C 1
ATOM 635 O O . GLY A 1 80 ? 13.600 -0.530 -11.707 1.00 76.19 80 GLY A O 1
ATOM 636 N N . SER A 1 81 ? 14.726 -1.818 -10.237 1.00 83.25 81 SER A N 1
ATOM 637 C CA . SER A 1 81 ? 13.679 -1.757 -9.218 1.00 83.25 81 SER A CA 1
ATOM 638 C C . SER A 1 81 ? 13.737 -0.410 -8.496 1.00 83.25 81 SER A C 1
ATOM 640 O O . SER A 1 81 ? 14.817 0.032 -8.094 1.00 83.25 81 SER A O 1
ATOM 642 N N . LYS A 1 82 ? 12.589 0.237 -8.297 1.00 89.25 82 LYS A N 1
ATOM 643 C CA . LYS A 1 82 ? 12.490 1.544 -7.637 1.00 89.25 82 LYS A CA 1
ATOM 644 C C . LYS A 1 82 ? 11.508 1.502 -6.480 1.00 89.25 82 LYS A C 1
ATOM 646 O O . LYS A 1 82 ? 10.470 0.848 -6.553 1.00 89.25 82 LYS A O 1
ATOM 651 N N . TYR A 1 83 ? 11.841 2.232 -5.429 1.00 88.69 83 TYR A N 1
ATOM 652 C CA . TYR A 1 83 ? 11.041 2.377 -4.225 1.00 88.69 83 TYR A CA 1
ATOM 653 C C . TYR A 1 83 ? 11.111 3.814 -3.730 1.00 88.69 83 TYR A C 1
ATOM 655 O O . TYR A 1 83 ? 12.193 4.400 -3.659 1.00 88.69 83 TYR A O 1
ATOM 663 N N . LEU A 1 84 ? 9.961 4.352 -3.346 1.00 91.31 84 LEU A N 1
ATOM 664 C CA . LEU A 1 84 ? 9.835 5.661 -2.732 1.00 91.31 84 LEU A CA 1
ATOM 665 C C . LEU A 1 84 ? 8.773 5.601 -1.633 1.00 91.31 84 LEU A C 1
ATOM 667 O O . LEU A 1 84 ? 7.624 5.253 -1.886 1.00 91.31 84 LEU A O 1
ATOM 671 N N . GLU A 1 85 ? 9.157 5.969 -0.418 1.00 91.94 85 GLU A N 1
ATOM 672 C CA . GLU A 1 85 ? 8.265 6.156 0.722 1.00 91.94 85 GLU A CA 1
ATOM 673 C C . GLU A 1 85 ? 8.126 7.637 1.014 1.00 91.94 85 GLU A C 1
ATOM 675 O O . GLU A 1 85 ? 9.119 8.362 1.122 1.00 91.94 85 GLU A O 1
ATOM 680 N N . MET A 1 86 ? 6.887 8.075 1.174 1.00 94.44 86 MET A N 1
ATOM 681 C CA . MET A 1 86 ? 6.544 9.456 1.447 1.00 94.44 86 MET A CA 1
ATOM 682 C C . MET A 1 86 ? 5.522 9.547 2.574 1.00 94.44 86 MET A C 1
ATOM 684 O O . MET A 1 86 ? 4.757 8.617 2.835 1.00 94.44 86 MET A O 1
ATOM 688 N N . TYR A 1 87 ? 5.498 10.696 3.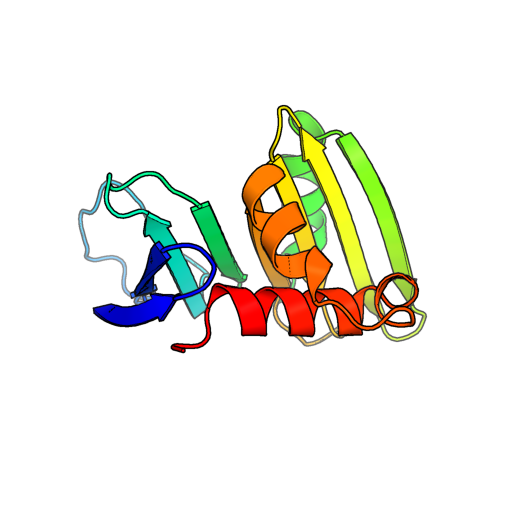237 1.00 94.50 87 TYR A N 1
ATOM 689 C CA . TYR A 1 87 ? 4.618 10.957 4.362 1.00 94.50 87 TYR A CA 1
ATOM 690 C C . TYR A 1 87 ? 4.088 12.388 4.338 1.00 94.50 87 TYR A C 1
ATOM 692 O O . TYR A 1 87 ? 4.814 13.329 4.016 1.00 94.50 87 TYR A O 1
ATOM 700 N N . ASN A 1 88 ? 2.823 12.548 4.719 1.00 93.25 88 ASN A N 1
ATOM 701 C CA . ASN A 1 88 ? 2.241 13.832 5.093 1.00 93.25 88 ASN A CA 1
ATOM 702 C C . ASN A 1 88 ? 1.048 13.601 6.029 1.00 93.25 88 ASN A C 1
ATOM 704 O O . ASN A 1 88 ? 0.289 12.667 5.794 1.00 93.25 88 ASN A O 1
ATOM 708 N N . GLU A 1 89 ? 0.888 14.434 7.061 1.00 90.38 89 GLU A N 1
ATOM 709 C CA . GLU A 1 89 ? -0.326 14.526 7.897 1.00 90.38 89 GLU A CA 1
ATOM 710 C C . GLU A 1 89 ? -0.978 13.175 8.257 1.00 90.38 89 GLU A C 1
ATOM 712 O O . GLU A 1 89 ? -2.161 12.933 8.035 1.00 90.38 89 GLU A O 1
ATOM 717 N N . GLY A 1 90 ? -0.196 12.248 8.813 1.00 93.44 90 GLY A N 1
ATOM 718 C CA . GLY A 1 90 ? -0.728 10.961 9.259 1.00 93.44 90 GLY A CA 1
ATOM 719 C C . GLY A 1 90 ? -0.996 9.960 8.134 1.00 93.44 90 GLY A C 1
ATOM 720 O O . GLY A 1 90 ? -1.565 8.907 8.400 1.00 93.44 90 GLY A O 1
ATOM 721 N N . VAL A 1 91 ? -0.519 10.192 6.914 1.00 94.38 91 VAL A N 1
ATOM 722 C CA . VAL A 1 91 ? -0.620 9.271 5.773 1.00 94.38 91 VAL A CA 1
ATOM 723 C C . VAL A 1 91 ? 0.767 8.845 5.310 1.00 94.38 91 VAL A C 1
ATOM 725 O O . VAL A 1 91 ? 1.659 9.676 5.167 1.00 94.38 91 VAL A O 1
ATOM 728 N N . SER A 1 92 ? 0.944 7.551 5.038 1.00 94.19 92 SER A N 1
ATOM 729 C CA . SER A 1 92 ? 2.111 7.018 4.329 1.00 94.19 92 SER A CA 1
ATOM 730 C C . SER A 1 92 ? 1.729 6.627 2.903 1.00 94.19 92 SER A C 1
ATOM 732 O O . SER A 1 92 ? 0.724 5.946 2.696 1.00 94.19 92 SER A O 1
ATOM 734 N N . ILE A 1 93 ? 2.543 7.057 1.939 1.00 94.56 93 ILE A N 1
ATOM 735 C CA . ILE A 1 93 ? 2.458 6.661 0.534 1.00 94.56 93 ILE A CA 1
ATOM 736 C C . ILE A 1 93 ? 3.712 5.875 0.178 1.00 94.56 93 ILE A C 1
ATOM 738 O O . ILE A 1 93 ? 4.825 6.318 0.455 1.00 94.56 93 ILE A O 1
ATOM 742 N N . TYR A 1 94 ? 3.529 4.748 -0.488 1.00 92.12 94 TYR A N 1
ATOM 743 C CA . TYR A 1 94 ? 4.594 3.929 -1.034 1.00 92.12 94 TYR A CA 1
ATOM 744 C C . TYR A 1 94 ? 4.414 3.846 -2.538 1.00 92.12 94 TYR A C 1
ATOM 746 O O . TYR A 1 94 ? 3.330 3.519 -3.010 1.00 92.12 94 TYR A O 1
ATOM 754 N N . LEU A 1 95 ? 5.464 4.146 -3.287 1.00 92.19 95 LEU A N 1
ATOM 755 C CA . LEU A 1 95 ? 5.502 4.021 -4.733 1.00 92.19 95 LEU A CA 1
ATOM 756 C C . LEU A 1 95 ? 6.588 3.013 -5.097 1.00 92.19 95 LEU A C 1
ATOM 758 O O . LEU A 1 95 ? 7.701 3.077 -4.573 1.00 92.19 95 LEU A O 1
ATOM 762 N N . ILE A 1 96 ? 6.252 2.062 -5.964 1.00 89.69 96 ILE A N 1
ATOM 763 C CA . ILE A 1 96 ? 7.044 0.851 -6.178 1.00 89.69 96 ILE A CA 1
ATOM 764 C C . ILE A 1 96 ? 7.062 0.521 -7.655 1.00 89.69 96 ILE A C 1
ATOM 766 O O . ILE A 1 96 ? 6.030 0.529 -8.317 1.00 89.69 96 ILE A O 1
ATOM 770 N N . LYS A 1 97 ? 8.234 0.161 -8.154 1.00 89.25 97 LYS A N 1
ATOM 771 C CA . LYS A 1 97 ? 8.398 -0.486 -9.446 1.00 89.25 97 LYS A CA 1
ATOM 772 C C . LYS A 1 97 ? 9.304 -1.703 -9.246 1.00 89.25 97 LYS A C 1
ATOM 774 O O . LYS A 1 97 ? 10.509 -1.510 -9.088 1.00 89.25 97 LYS A O 1
ATOM 779 N N . PRO A 1 98 ? 8.760 -2.931 -9.193 1.00 83.25 98 PRO A N 1
ATOM 780 C CA . PRO A 1 98 ? 9.543 -4.133 -8.897 1.00 83.25 98 PRO A CA 1
ATOM 781 C C . PRO A 1 98 ? 10.689 -4.422 -9.876 1.00 83.25 98 PRO A C 1
ATOM 783 O O . PRO A 1 98 ? 11.740 -4.901 -9.463 1.00 83.25 98 PRO A O 1
ATOM 786 N N . SER A 1 99 ? 10.520 -4.124 -11.165 1.00 83.25 99 SER A N 1
ATOM 787 C CA . SER A 1 99 ? 11.556 -4.313 -12.188 1.00 83.25 99 SER A CA 1
ATOM 788 C C . SER A 1 99 ? 11.362 -3.354 -13.360 1.00 83.25 99 SER A C 1
ATOM 790 O O . SER A 1 99 ? 10.326 -2.706 -13.477 1.00 83.25 99 SER A O 1
ATOM 792 N N . ILE A 1 100 ? 12.330 -3.268 -14.275 1.00 77.12 100 ILE A N 1
ATOM 793 C CA . ILE A 1 100 ? 12.275 -2.312 -15.390 1.00 77.12 100 ILE A CA 1
ATOM 794 C C . ILE A 1 100 ? 11.058 -2.491 -16.323 1.00 77.12 100 ILE A C 1
ATOM 796 O O . ILE A 1 100 ? 10.570 -1.485 -16.848 1.00 77.12 100 ILE A O 1
ATOM 800 N N . PHE A 1 101 ? 10.542 -3.718 -16.460 1.00 80.88 101 PHE A N 1
ATOM 801 C CA . PHE A 1 101 ? 9.397 -4.071 -17.313 1.00 80.88 101 PHE A CA 1
ATOM 802 C C . PHE A 1 101 ? 8.096 -4.305 -16.536 1.00 80.88 101 PHE A C 1
ATOM 804 O O . PHE A 1 101 ? 7.111 -4.733 -17.129 1.00 80.88 101 PHE A O 1
ATOM 811 N N . SER A 1 102 ? 8.082 -4.061 -15.223 1.00 84.38 102 SER A N 1
ATOM 812 C CA . SER A 1 102 ? 6.874 -4.226 -14.421 1.00 84.38 102 SER A CA 1
ATOM 813 C C . SER A 1 102 ? 6.027 -2.961 -14.389 1.00 84.38 102 SER A C 1
ATOM 815 O O . SER A 1 102 ? 6.514 -1.844 -14.601 1.00 84.38 102 SER A O 1
ATOM 817 N N . ASP A 1 103 ? 4.783 -3.167 -13.984 1.00 89.69 103 ASP A N 1
ATOM 818 C CA . ASP A 1 103 ? 3.880 -2.120 -13.544 1.00 89.69 103 ASP A CA 1
ATOM 819 C C . ASP A 1 103 ? 4.418 -1.347 -12.343 1.00 89.69 103 ASP A C 1
ATOM 821 O O . ASP A 1 103 ? 5.319 -1.785 -11.611 1.00 89.69 103 ASP A O 1
ATOM 825 N N . THR A 1 104 ? 3.834 -0.167 -12.162 1.00 90.12 104 THR A N 1
ATOM 826 C CA . THR A 1 104 ? 4.079 0.693 -11.011 1.00 90.12 104 THR A CA 1
ATOM 827 C C . THR A 1 104 ? 2.935 0.531 -10.020 1.00 90.12 104 THR A C 1
ATOM 829 O O . THR A 1 104 ? 1.768 0.637 -10.386 1.00 90.12 104 THR A O 1
ATOM 832 N N . PHE A 1 105 ? 3.265 0.327 -8.752 1.00 91.38 105 PHE A N 1
ATOM 833 C CA . PHE A 1 105 ? 2.297 0.202 -7.672 1.00 91.38 105 PHE A CA 1
ATOM 834 C C . PHE A 1 105 ? 2.368 1.422 -6.765 1.00 91.38 105 PHE A C 1
ATOM 836 O O . PHE A 1 105 ? 3.457 1.883 -6.417 1.00 91.38 105 PHE A O 1
ATOM 843 N N . LEU A 1 106 ? 1.207 1.924 -6.358 1.00 93.38 106 LEU A N 1
ATOM 844 C CA . LEU A 1 106 ? 1.071 2.926 -5.311 1.00 93.38 106 LEU A CA 1
ATOM 845 C C . LEU A 1 106 ? 0.242 2.340 -4.179 1.00 93.38 106 LEU A C 1
ATOM 847 O O . LEU A 1 106 ? -0.863 1.864 -4.413 1.00 93.38 106 LEU A O 1
ATOM 851 N N . LEU A 1 107 ? 0.743 2.437 -2.955 1.00 94.19 107 LEU A N 1
ATOM 852 C CA . LEU A 1 107 ? 0.023 2.093 -1.741 1.00 94.19 107 LEU A CA 1
ATOM 853 C C . LEU A 1 107 ? -0.118 3.333 -0.860 1.00 94.19 107 LEU A C 1
ATOM 855 O O . LEU A 1 107 ? 0.866 3.943 -0.456 1.00 94.19 107 LEU A O 1
ATOM 859 N N . TYR A 1 108 ? -1.351 3.668 -0.525 1.00 94.94 108 TYR A N 1
ATOM 860 C CA . TYR A 1 108 ? -1.729 4.624 0.503 1.00 94.94 108 TYR A CA 1
ATOM 861 C C . TYR A 1 108 ? -2.166 3.854 1.746 1.00 94.94 108 TYR A C 1
ATOM 863 O O . TYR A 1 108 ? -2.948 2.907 1.648 1.00 94.94 108 TYR A O 1
ATOM 871 N N . ILE A 1 109 ? -1.733 4.302 2.922 1.00 95.94 109 ILE A N 1
ATOM 872 C CA . ILE A 1 109 ? -2.229 3.796 4.204 1.00 95.94 109 ILE A CA 1
ATOM 873 C C . ILE A 1 109 ? -2.170 4.883 5.279 1.00 95.94 109 ILE A C 1
ATOM 875 O O . ILE A 1 109 ? -1.189 5.627 5.389 1.00 95.94 109 ILE A O 1
ATOM 879 N N . ARG A 1 110 ? -3.209 4.974 6.115 1.00 95.75 110 ARG A N 1
ATOM 880 C CA . ARG A 1 110 ? -3.176 5.849 7.296 1.00 95.75 110 ARG A CA 1
ATOM 881 C C . ARG A 1 110 ? -2.150 5.334 8.304 1.00 95.75 110 AR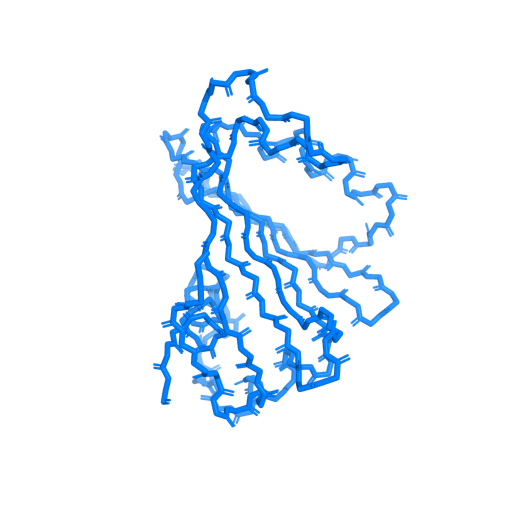G A C 1
ATOM 883 O O . ARG A 1 110 ? -2.026 4.139 8.559 1.00 95.75 110 ARG A O 1
ATOM 890 N N . SER A 1 111 ? -1.414 6.243 8.924 1.00 92.06 111 SER A N 1
ATOM 891 C CA . SER A 1 111 ? -0.270 5.921 9.784 1.00 92.06 111 SER A CA 1
ATOM 892 C C . SER A 1 111 ? -0.667 5.137 11.029 1.00 92.06 111 SER A C 1
ATOM 894 O O . SER A 1 111 ? 0.095 4.288 11.484 1.00 92.06 111 SER A O 1
ATOM 896 N N . GLU A 1 112 ? -1.852 5.393 11.581 1.00 93.25 112 GLU A N 1
ATOM 897 C CA . GLU A 1 112 ? -2.392 4.613 12.698 1.00 93.25 112 GLU A CA 1
ATOM 898 C C . GLU A 1 112 ? -2.682 3.160 12.308 1.00 93.25 112 GLU A C 1
ATOM 900 O O . GLU A 1 112 ? -2.381 2.244 13.072 1.00 93.25 112 GLU A O 1
ATOM 905 N N . ASP A 1 113 ? -3.181 2.935 11.095 1.00 94.19 113 ASP A N 1
ATOM 906 C CA . ASP A 1 113 ? -3.509 1.605 10.592 1.00 94.19 113 ASP A CA 1
ATOM 907 C C . ASP A 1 113 ? -2.241 0.854 10.186 1.00 94.19 113 ASP A C 1
ATOM 909 O O . ASP A 1 113 ? -2.066 -0.306 10.561 1.00 94.19 113 ASP A O 1
ATOM 913 N N . LYS A 1 114 ? -1.273 1.550 9.576 1.00 92.19 114 LYS A N 1
ATOM 914 C CA . LYS A 1 114 ? 0.086 1.029 9.377 1.00 92.19 114 LYS A CA 1
ATOM 915 C C . LYS A 1 114 ? 0.692 0.544 10.692 1.00 92.19 114 LYS A C 1
ATOM 917 O O . LYS A 1 114 ? 1.218 -0.561 10.757 1.00 92.19 114 LYS A O 1
ATOM 922 N N . LYS A 1 115 ? 0.597 1.338 11.765 1.00 91.31 115 LYS A N 1
ATOM 923 C CA . LYS A 1 115 ? 1.116 0.943 13.085 1.00 91.31 115 LYS A CA 1
ATOM 924 C C . LYS A 1 115 ? 0.452 -0.332 13.609 1.00 91.31 115 LYS A C 1
ATOM 926 O O . LYS A 1 115 ? 1.143 -1.139 14.217 1.00 91.31 115 LYS A O 1
ATOM 931 N N . LYS A 1 116 ? -0.851 -0.540 13.380 1.00 92.44 116 LYS A N 1
ATOM 932 C CA . LYS A 1 116 ? -1.543 -1.787 13.767 1.00 92.44 116 LYS A CA 1
ATOM 933 C C . LYS A 1 116 ? -0.989 -2.993 13.004 1.00 92.44 116 LYS A C 1
ATOM 935 O O . LYS A 1 116 ? -0.720 -4.013 13.626 1.00 92.44 116 LYS A O 1
ATOM 940 N N . ILE A 1 117 ? -0.762 -2.848 11.697 1.00 90.62 117 ILE A N 1
ATOM 941 C CA . ILE A 1 117 ? -0.182 -3.892 10.835 1.00 90.62 117 ILE A CA 1
ATOM 942 C C . ILE A 1 117 ? 1.237 -4.255 11.291 1.00 90.62 117 ILE A C 1
ATOM 944 O O . ILE A 1 117 ? 1.560 -5.427 11.473 1.00 90.62 117 ILE A O 1
ATOM 948 N N . LEU A 1 118 ? 2.072 -3.247 11.550 1.00 88.69 118 LEU A N 1
ATOM 949 C CA . LEU A 1 118 ? 3.482 -3.452 11.884 1.00 88.69 118 LEU A CA 1
ATOM 950 C C . LEU A 1 118 ? 3.732 -4.024 13.283 1.00 88.69 118 LEU A C 1
ATOM 952 O O . LEU A 1 118 ? 4.816 -4.545 13.521 1.00 88.69 118 LEU A O 1
ATOM 956 N N . LYS A 1 119 ? 2.751 -4.009 14.197 1.00 87.00 119 LYS A N 1
ATOM 957 C CA . LYS A 1 119 ? 2.877 -4.693 15.502 1.00 87.00 119 LYS A CA 1
ATOM 958 C C . LYS A 1 119 ? 3.140 -6.196 15.374 1.00 87.00 119 LYS A C 1
ATOM 960 O O . LYS A 1 119 ? 3.659 -6.794 16.308 1.00 87.00 119 LYS A O 1
ATOM 965 N N . HIS A 1 120 ? 2.771 -6.786 14.241 1.00 78.75 120 HIS A N 1
ATOM 966 C CA . HIS A 1 120 ? 2.942 -8.208 13.951 1.00 78.75 120 HIS A CA 1
ATOM 967 C C . HIS A 1 120 ? 3.975 -8.459 12.844 1.00 78.75 120 HIS A C 1
ATOM 969 O O . HIS A 1 120 ? 4.044 -9.566 12.313 1.00 78.75 120 HIS A O 1
ATOM 975 N N . ALA A 1 121 ? 4.746 -7.436 12.459 1.00 84.00 121 ALA A N 1
ATOM 976 C CA . ALA A 1 121 ? 5.773 -7.580 11.439 1.00 84.00 121 ALA A CA 1
ATOM 977 C C . ALA A 1 121 ? 6.986 -8.351 11.988 1.00 84.00 121 ALA A C 1
ATOM 979 O O . ALA A 1 121 ? 7.402 -8.103 13.125 1.00 84.00 121 ALA A O 1
ATOM 980 N N . PRO A 1 122 ? 7.589 -9.247 11.188 1.00 81.06 122 PRO A N 1
ATOM 981 C CA . PRO A 1 122 ? 8.902 -9.803 11.490 1.00 81.06 122 PRO A CA 1
ATOM 982 C C . PRO A 1 122 ? 9.941 -8.689 11.681 1.00 81.06 122 PRO A C 1
ATOM 984 O O . PRO A 1 122 ? 9.923 -7.679 10.973 1.00 81.06 122 PRO A O 1
ATOM 987 N N . SER A 1 123 ? 10.856 -8.859 12.635 1.00 72.88 123 SER A N 1
ATOM 988 C CA . SER A 1 123 ? 11.852 -7.836 12.988 1.00 72.88 123 SER A CA 1
ATOM 989 C C . SER A 1 123 ? 12.849 -7.534 11.863 1.00 72.88 123 SER A C 1
ATOM 991 O O . SER A 1 123 ? 13.373 -6.428 11.799 1.00 72.88 123 SER A O 1
ATOM 993 N N . ASP A 1 124 ? 13.086 -8.491 10.965 1.00 73.00 124 ASP A N 1
ATOM 994 C CA . ASP A 1 124 ? 13.978 -8.388 9.803 1.00 73.00 124 ASP A CA 1
ATOM 995 C C . ASP A 1 124 ? 13.313 -7.731 8.577 1.00 73.00 124 ASP A C 1
ATOM 997 O O . ASP A 1 124 ? 13.969 -7.450 7.575 1.00 73.00 124 ASP A O 1
ATOM 1001 N N . LEU A 1 125 ? 12.002 -7.479 8.634 1.00 72.62 125 LEU A N 1
ATOM 1002 C CA . LEU A 1 125 ? 11.212 -7.026 7.489 1.00 72.62 125 LEU A CA 1
ATOM 1003 C C . LEU A 1 125 ? 11.470 -5.553 7.122 1.00 72.62 125 LEU A C 1
ATOM 1005 O O . LEU A 1 125 ? 11.339 -5.166 5.965 1.00 72.62 125 LEU A O 1
ATOM 1009 N N . LEU A 1 126 ? 11.830 -4.718 8.100 1.00 62.44 126 LEU A N 1
ATOM 1010 C CA . LEU A 1 126 ? 11.944 -3.260 7.932 1.00 62.44 126 LEU A CA 1
ATOM 1011 C C . LEU A 1 126 ? 13.163 -2.830 7.095 1.00 62.44 126 LEU A C 1
ATOM 1013 O O . LEU A 1 126 ? 13.227 -1.694 6.609 1.00 62.44 126 LEU A O 1
ATOM 1017 N N . GLU A 1 127 ? 14.130 -3.727 6.915 1.00 64.50 127 GLU A N 1
ATOM 1018 C CA . GLU A 1 127 ? 15.369 -3.440 6.191 1.00 64.50 127 GLU A CA 1
ATOM 1019 C C . GLU A 1 127 ? 15.215 -3.620 4.673 1.00 64.50 127 GLU A C 1
ATOM 1021 O O . GLU A 1 127 ? 15.845 -2.898 3.890 1.00 64.50 127 GLU A O 1
ATOM 1026 N N . ASP A 1 128 ? 14.294 -4.487 4.242 1.00 71.25 128 ASP A N 1
ATOM 1027 C CA . ASP A 1 128 ? 13.986 -4.729 2.836 1.00 71.25 128 ASP A CA 1
ATOM 1028 C C . ASP A 1 128 ? 12.646 -4.100 2.436 1.00 71.25 128 ASP A C 1
ATOM 1030 O O . ASP A 1 128 ? 11.569 -4.621 2.719 1.00 71.25 128 ASP A O 1
ATOM 1034 N N . GLY A 1 129 ? 12.724 -2.972 1.721 1.00 65.31 129 GLY A N 1
ATOM 1035 C CA . GLY A 1 129 ? 11.549 -2.247 1.238 1.00 65.31 129 GLY A CA 1
ATOM 1036 C C . GLY A 1 129 ? 10.614 -3.094 0.370 1.00 65.31 129 GLY A C 1
ATOM 1037 O O . GLY A 1 129 ? 9.412 -2.887 0.445 1.00 65.31 129 GLY A O 1
ATOM 1038 N N . GLY A 1 130 ? 11.123 -4.065 -0.401 1.00 68.12 130 GLY A N 1
ATOM 1039 C CA . GLY A 1 130 ? 10.271 -4.951 -1.204 1.00 68.12 130 GLY A CA 1
ATOM 1040 C C . GLY A 1 130 ? 9.438 -5.878 -0.318 1.00 68.12 130 GLY A C 1
ATOM 1041 O O . GLY A 1 130 ? 8.211 -5.823 -0.344 1.00 68.12 130 GLY A O 1
ATOM 1042 N N . ARG A 1 131 ? 10.109 -6.638 0.559 1.00 76.00 131 ARG A N 1
ATOM 1043 C CA . ARG A 1 131 ? 9.454 -7.546 1.523 1.00 76.00 131 ARG A CA 1
ATOM 1044 C C . ARG A 1 131 ? 8.482 -6.816 2.449 1.00 76.00 131 ARG A C 1
ATOM 1046 O O . ARG A 1 131 ? 7.420 -7.342 2.769 1.00 76.00 131 ARG A O 1
ATOM 1053 N N . PHE A 1 132 ? 8.834 -5.604 2.875 1.00 79.19 132 PHE A N 1
ATOM 1054 C CA . PHE A 1 132 ? 7.970 -4.754 3.689 1.00 79.19 132 PHE A CA 1
ATOM 1055 C C . PHE A 1 132 ? 6.635 -4.450 3.002 1.00 79.19 132 PHE A C 1
ATOM 1057 O O . PHE A 1 132 ? 5.586 -4.470 3.643 1.00 79.19 132 PHE A O 1
ATOM 10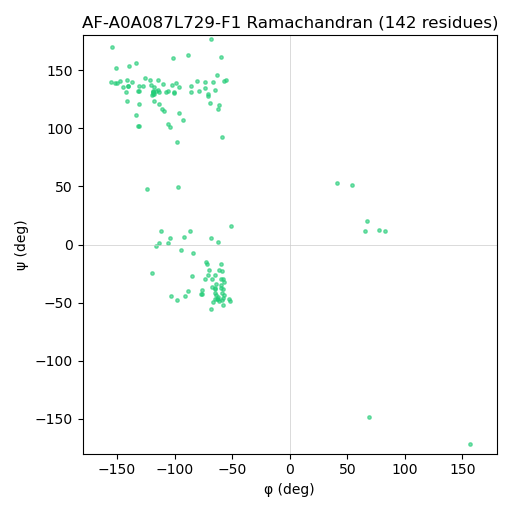64 N N . LEU A 1 133 ? 6.662 -4.174 1.701 1.00 74.94 133 LEU A N 1
ATOM 1065 C CA . LEU A 1 133 ? 5.472 -3.792 0.952 1.00 74.94 133 LEU A CA 1
ATOM 1066 C C . LEU A 1 133 ? 4.585 -4.973 0.630 1.00 74.94 133 LEU A C 1
ATOM 1068 O O . LEU A 1 133 ? 3.379 -4.854 0.820 1.00 74.94 133 LEU A O 1
ATOM 1072 N N . ASP A 1 134 ? 5.171 -6.097 0.224 1.00 80.69 134 ASP A N 1
ATOM 1073 C CA . ASP A 1 134 ? 4.421 -7.337 0.019 1.00 80.69 134 ASP A CA 1
ATOM 1074 C C . ASP A 1 134 ? 3.695 -7.726 1.310 1.00 80.69 134 ASP A C 1
ATOM 1076 O O . ASP A 1 134 ? 2.497 -8.002 1.296 1.00 80.69 134 ASP A O 1
ATOM 1080 N N . PHE A 1 135 ? 4.382 -7.622 2.452 1.00 87.00 135 PHE A N 1
ATOM 1081 C CA . PHE A 1 135 ? 3.778 -7.846 3.759 1.00 87.00 135 PHE A CA 1
ATOM 1082 C C . PHE A 1 135 ? 2.638 -6.868 4.060 1.00 87.00 135 PHE A C 1
ATOM 1084 O O . PHE A 1 135 ? 1.572 -7.298 4.498 1.00 87.00 135 PHE A O 1
ATOM 1091 N N . ILE A 1 136 ? 2.821 -5.556 3.855 1.00 88.25 136 ILE A N 1
ATOM 1092 C CA . ILE A 1 136 ? 1.732 -4.604 4.112 1.00 88.25 136 ILE A CA 1
ATOM 1093 C C . ILE A 1 136 ? 0.556 -4.873 3.174 1.00 88.25 136 ILE A C 1
ATOM 1095 O O . ILE A 1 136 ? -0.575 -4.934 3.648 1.00 88.25 136 ILE A O 1
ATOM 1099 N N . ALA A 1 137 ? 0.797 -5.050 1.876 1.00 86.19 137 ALA A N 1
ATOM 1100 C CA . ALA A 1 137 ? -0.251 -5.320 0.900 1.00 86.19 137 ALA A CA 1
ATOM 1101 C C . ALA A 1 137 ? -1.033 -6.589 1.269 1.00 86.19 137 ALA A C 1
ATOM 1103 O O . ALA A 1 137 ? -2.263 -6.551 1.332 1.00 86.19 137 ALA A O 1
ATOM 1104 N N . GLU A 1 138 ? -0.332 -7.670 1.625 1.00 89.50 138 GLU A N 1
ATOM 1105 C CA . GLU A 1 138 ? -0.936 -8.913 2.103 1.00 89.50 138 GLU A CA 1
ATOM 1106 C C . GLU A 1 138 ? -1.797 -8.660 3.347 1.00 89.50 138 GLU A C 1
ATOM 1108 O O . GLU A 1 138 ? -2.977 -9.013 3.370 1.00 89.50 138 GLU A O 1
ATOM 1113 N N . LYS A 1 139 ? -1.252 -8.008 4.379 1.00 91.62 139 LYS A N 1
ATOM 1114 C CA . LYS A 1 139 ? -1.968 -7.793 5.646 1.00 91.62 139 LYS A CA 1
ATOM 1115 C C . LYS A 1 139 ? -3.120 -6.803 5.546 1.00 91.62 139 LYS A C 1
ATOM 1117 O O . LYS A 1 139 ? -3.998 -6.843 6.407 1.00 91.62 139 LYS A O 1
ATOM 1122 N N . VAL A 1 140 ? -3.124 -5.926 4.546 1.00 92.25 140 VAL A N 1
ATOM 1123 C CA . VAL A 1 140 ? -4.168 -4.917 4.336 1.00 92.25 140 VAL A CA 1
ATOM 1124 C C . VAL A 1 140 ? -5.283 -5.444 3.432 1.00 92.25 140 VAL A C 1
ATOM 1126 O O . VAL A 1 140 ? -6.454 -5.254 3.764 1.00 92.25 140 VAL A O 1
ATOM 1129 N N . PHE A 1 141 ? -4.947 -6.115 2.327 1.00 93.38 141 PHE A N 1
ATOM 1130 C CA . PHE A 1 141 ? -5.906 -6.456 1.270 1.00 93.38 141 PHE A CA 1
ATOM 1131 C C . PHE A 1 141 ? -6.184 -7.953 1.099 1.00 93.38 141 PHE A C 1
ATOM 1133 O O . PHE A 1 141 ? -6.995 -8.311 0.247 1.00 93.38 141 PHE A O 1
ATOM 1140 N N . SER A 1 142 ? -5.586 -8.826 1.913 1.00 87.31 142 SER A N 1
ATOM 1141 C CA . SER A 1 142 ? -6.002 -10.234 1.962 1.00 87.31 142 SER A CA 1
ATOM 1142 C C . SER A 1 142 ? -7.168 -10.404 2.939 1.00 87.31 142 SER A C 1
ATOM 1144 O O . SER A 1 142 ? -7.070 -9.923 4.074 1.00 87.31 142 SER A O 1
ATOM 1146 N N . PRO A 1 143 ? -8.258 -11.087 2.545 1.00 78.81 143 PRO A N 1
ATOM 1147 C CA . PRO A 1 143 ? -9.314 -11.481 3.472 1.00 78.81 143 PRO A CA 1
ATOM 1148 C C . PRO A 1 143 ? -8.748 -12.325 4.623 1.00 78.81 143 PRO A C 1
ATOM 1150 O O . PRO A 1 143 ? -7.859 -13.150 4.402 1.00 78.81 143 PRO A O 1
ATOM 1153 N N . GLN A 1 144 ? -9.254 -12.109 5.840 1.00 69.69 144 GLN A N 1
ATOM 1154 C CA . GLN A 1 144 ? -8.820 -12.798 7.065 1.00 69.69 144 GLN A CA 1
ATOM 1155 C C . GLN A 1 144 ? -10.004 -13.325 7.864 1.00 69.69 144 GLN A C 1
ATOM 1157 O O . GLN A 1 144 ? -11.109 -12.748 7.752 1.00 69.69 144 GLN A O 1
#